Protein AF-A0AAU5SBP9-F1 (afdb_monomer)

Nearest PDB structures (foldseek):
  7nc8-assembly2_E  TM=5.391E-01  e=6.016E+00  Aspergillus fumigatus A1163
  6w1s-assembly1_H  TM=4.828E-01  e=6.422E+00  Mus musculus

Radius of gyration: 14.78 Å; Cα contacts (8 Å, |Δi|>4): 37; chains: 1; bounding box: 24×13×49 Å

Structure (mmCIF, N/CA/C/O backbone):
data_AF-A0AAU5SBP9-F1
#
_entry.id   AF-A0AAU5SBP9-F1
#
loop_
_atom_site.group_PDB
_atom_site.id
_atom_site.type_symbol
_atom_site.label_atom_id
_atom_site.label_alt_id
_atom_site.label_comp_id
_atom_site.label_asym_id
_atom_site.label_entity_id
_atom_site.label_seq_id
_atom_site.pdbx_PDB_ins_code
_atom_site.Cartn_x
_atom_site.Cartn_y
_atom_site.Cartn_z
_atom_site.occupancy
_atom_site.B_iso_or_equiv
_atom_site.auth_seq_id
_atom_site.auth_comp_id
_atom_site.auth_asym_id
_atom_site.auth_atom_id
_atom_site.pdbx_PDB_model_num
ATOM 1 N N . MET A 1 1 ? -12.978 3.432 0.357 1.00 79.12 1 MET A N 1
ATOM 2 C CA . MET A 1 1 ? -11.873 2.520 0.022 1.00 79.12 1 MET A CA 1
ATOM 3 C C . MET A 1 1 ? -11.342 1.969 1.331 1.00 79.12 1 MET A C 1
ATOM 5 O O . MET A 1 1 ? -11.039 2.778 2.199 1.00 79.12 1 MET A O 1
ATOM 9 N N . THR A 1 2 ? -11.334 0.651 1.503 1.00 94.38 2 THR A N 1
ATOM 10 C CA . THR A 1 2 ? -10.946 -0.027 2.749 1.00 94.38 2 THR A CA 1
ATOM 11 C C . THR A 1 2 ? -9.437 -0.249 2.829 1.00 94.38 2 THR A C 1
ATOM 13 O O . THR A 1 2 ? -8.724 -0.185 1.819 1.00 94.38 2 THR A O 1
ATOM 16 N N . ALA A 1 3 ? -8.938 -0.563 4.023 1.00 92.69 3 ALA A N 1
ATOM 17 C CA . ALA A 1 3 ? -7.550 -0.963 4.235 1.00 92.69 3 ALA A CA 1
ATOM 18 C C . ALA A 1 3 ? -7.134 -2.149 3.348 1.00 92.69 3 ALA A C 1
ATOM 20 O O . ALA A 1 3 ? -6.037 -2.162 2.781 1.00 92.69 3 ALA A O 1
ATOM 21 N N . ALA A 1 4 ? -8.025 -3.132 3.190 1.00 94.88 4 ALA A N 1
ATOM 22 C CA . ALA A 1 4 ? -7.782 -4.303 2.355 1.00 94.88 4 ALA A CA 1
ATOM 23 C C . ALA A 1 4 ? -7.627 -3.926 0.872 1.00 94.88 4 ALA A C 1
ATOM 25 O O . ALA A 1 4 ? -6.683 -4.376 0.225 1.00 94.88 4 ALA A O 1
ATOM 26 N N . GLU A 1 5 ? -8.493 -3.053 0.352 1.00 97.25 5 GLU A N 1
ATOM 27 C CA . GLU A 1 5 ? -8.443 -2.593 -1.044 1.00 97.25 5 GLU A CA 1
ATOM 28 C C . GLU A 1 5 ? -7.149 -1.826 -1.356 1.00 97.25 5 GLU A C 1
ATOM 30 O O . GLU A 1 5 ? -6.542 -2.020 -2.411 1.00 97.25 5 GLU A O 1
ATOM 35 N N . LEU A 1 6 ? -6.697 -0.978 -0.427 1.00 95.75 6 LEU A N 1
ATOM 36 C CA . LEU A 1 6 ? -5.441 -0.231 -0.542 1.00 95.75 6 LEU A CA 1
ATOM 37 C C . LEU A 1 6 ? -4.218 -1.154 -0.574 1.00 95.75 6 LEU A C 1
ATOM 39 O O . LEU A 1 6 ? -3.338 -0.997 -1.423 1.00 95.75 6 LEU A O 1
ATOM 43 N N . ARG A 1 7 ? -4.178 -2.142 0.325 1.00 95.19 7 ARG A N 1
ATOM 44 C CA . ARG A 1 7 ? -3.089 -3.123 0.385 1.00 95.19 7 ARG A CA 1
ATOM 45 C C . ARG A 1 7 ? -3.041 -3.986 -0.873 1.00 95.19 7 ARG A C 1
ATOM 47 O O . ARG A 1 7 ? -1.973 -4.190 -1.443 1.00 95.19 7 ARG A O 1
ATOM 54 N N . ASP A 1 8 ? -4.194 -4.463 -1.319 1.00 97.00 8 ASP A N 1
ATOM 55 C CA . ASP A 1 8 ? -4.325 -5.276 -2.526 1.00 97.00 8 ASP A CA 1
ATOM 56 C C . ASP A 1 8 ? -3.908 -4.494 -3.785 1.00 97.00 8 ASP A C 1
ATOM 58 O O . ASP A 1 8 ? -3.217 -5.016 -4.662 1.00 97.00 8 ASP A 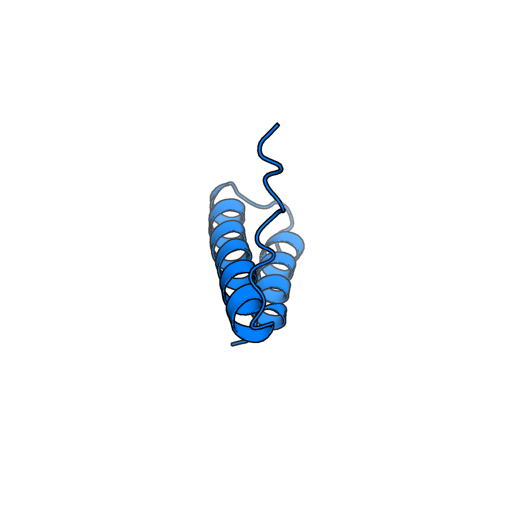O 1
ATOM 62 N N . ARG A 1 9 ? -4.221 -3.193 -3.844 1.00 95.88 9 ARG A N 1
ATOM 63 C CA . ARG A 1 9 ? -3.724 -2.296 -4.896 1.00 95.88 9 ARG A CA 1
ATOM 64 C C . ARG A 1 9 ? -2.196 -2.188 -4.903 1.00 95.88 9 ARG A C 1
ATOM 66 O O . ARG A 1 9 ? -1.607 -2.314 -5.975 1.00 95.88 9 ARG A O 1
ATOM 73 N N . ALA A 1 10 ? -1.564 -1.981 -3.746 1.00 94.62 10 ALA A N 1
ATOM 74 C CA . ALA A 1 10 ? -0.105 -1.895 -3.638 1.00 94.62 10 ALA A CA 1
ATOM 75 C C . ALA A 1 10 ? 0.582 -3.187 -4.102 1.00 94.62 10 ALA A C 1
ATOM 77 O O . ALA A 1 10 ? 1.529 -3.144 -4.886 1.00 94.62 10 ALA A O 1
ATOM 78 N N . ILE A 1 11 ? 0.054 -4.340 -3.677 1.00 95.31 11 ILE A N 1
ATOM 79 C CA . ILE A 1 11 ? 0.578 -5.651 -4.069 1.00 95.31 11 ILE A CA 1
ATOM 80 C C . ILE A 1 11 ? 0.452 -5.837 -5.579 1.00 95.31 11 ILE A C 1
ATOM 82 O O . ILE A 1 11 ? 1.459 -6.090 -6.233 1.00 95.31 11 ILE A O 1
ATOM 86 N N . ARG A 1 12 ? -0.747 -5.648 -6.150 1.00 94.69 12 ARG A N 1
ATOM 87 C CA . ARG A 1 12 ? -0.958 -5.812 -7.597 1.00 94.69 12 ARG A CA 1
ATOM 88 C C . ARG A 1 12 ? -0.070 -4.905 -8.435 1.00 94.69 12 ARG A C 1
ATOM 90 O O . ARG A 1 12 ? 0.376 -5.326 -9.497 1.00 94.69 12 ARG A O 1
ATOM 97 N N . HIS A 1 13 ? 0.172 -3.679 -7.980 1.00 92.56 13 HIS A N 1
ATOM 98 C CA . HIS A 1 13 ? 1.035 -2.742 -8.688 1.00 92.56 13 HIS A CA 1
ATOM 99 C C . HIS A 1 13 ? 2.478 -3.258 -8.773 1.00 92.56 13 HIS A C 1
ATOM 101 O O . HIS A 1 13 ? 3.053 -3.287 -9.858 1.00 92.56 13 HIS A O 1
ATOM 107 N N . LEU A 1 14 ? 3.023 -3.773 -7.667 1.00 93.12 14 LEU A N 1
ATOM 108 C CA . LEU A 1 14 ? 4.376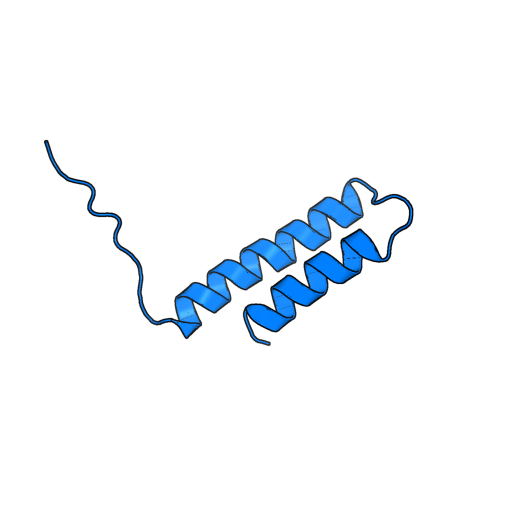 -4.333 -7.641 1.00 93.12 14 LEU A CA 1
ATOM 109 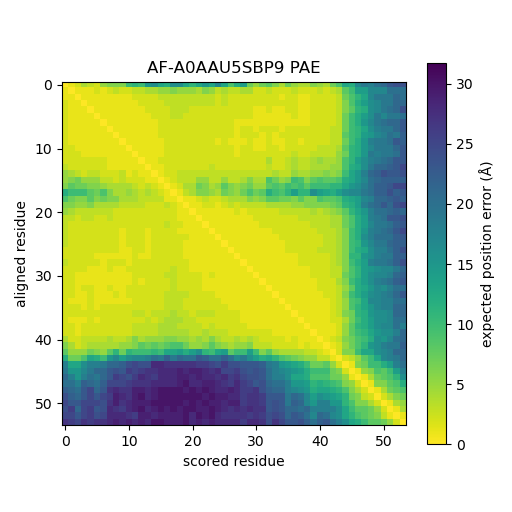C C . LEU A 1 14 ? 4.477 -5.682 -8.358 1.00 93.12 14 LEU A C 1
ATOM 111 O O . LEU A 1 14 ? 5.448 -5.924 -9.066 1.00 93.12 14 LEU A O 1
ATOM 115 N N . THR A 1 15 ? 3.491 -6.566 -8.197 1.00 92.38 15 THR A N 1
ATOM 116 C CA . THR A 1 15 ? 3.523 -7.906 -8.807 1.00 92.38 15 THR A CA 1
ATOM 117 C C . THR A 1 15 ? 3.146 -7.897 -10.286 1.00 92.38 15 THR A C 1
ATOM 119 O O . THR A 1 15 ? 3.465 -8.841 -11.002 1.00 92.38 15 THR A O 1
ATOM 122 N N . GLY A 1 16 ? 2.439 -6.862 -10.746 1.00 89.88 16 GLY A N 1
ATOM 123 C CA . GLY A 1 16 ? 2.091 -6.670 -12.154 1.00 89.88 16 GLY A CA 1
ATOM 124 C C . GLY A 1 16 ? 3.252 -6.137 -12.998 1.00 89.88 1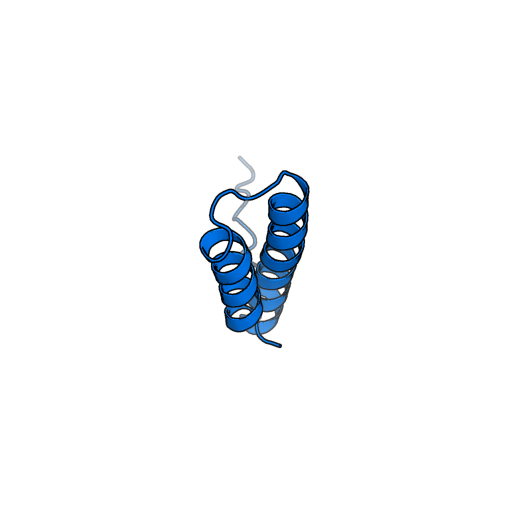6 GLY A C 1
ATOM 125 O O . GLY A 1 16 ? 3.243 -6.298 -14.217 1.00 89.88 16 GLY A O 1
ATOM 126 N N . ALA A 1 17 ? 4.264 -5.535 -12.368 1.00 85.69 17 ALA A N 1
ATOM 127 C CA . ALA A 1 17 ? 5.471 -5.077 -13.038 1.00 85.69 17 ALA A CA 1
ATOM 128 C C . ALA A 1 17 ? 6.509 -6.209 -13.117 1.00 85.69 17 ALA A C 1
ATOM 130 O O . ALA A 1 17 ? 6.929 -6.756 -12.101 1.00 85.69 17 ALA A O 1
ATOM 131 N N . ALA A 1 18 ? 6.993 -6.525 -14.325 1.00 86.94 18 ALA A N 1
ATOM 132 C CA . ALA A 1 18 ? 8.054 -7.525 -14.515 1.00 86.94 18 ALA A CA 1
ATOM 133 C C . ALA A 1 18 ? 9.360 -7.151 -13.783 1.00 86.94 18 ALA A C 1
ATOM 135 O O . ALA A 1 18 ? 10.123 -8.022 -13.364 1.00 86.94 18 ALA A O 1
ATOM 136 N N . ARG A 1 19 ? 9.613 -5.846 -13.624 1.00 93.88 19 ARG A N 1
ATOM 137 C CA . ARG A 1 19 ? 10.689 -5.292 -12.801 1.00 93.88 19 ARG A CA 1
ATOM 138 C C . ARG A 1 19 ? 10.239 -3.939 -12.234 1.00 93.88 19 ARG A C 1
ATOM 140 O O . ARG A 1 19 ? 10.265 -2.964 -12.983 1.00 93.88 19 ARG A O 1
ATOM 147 N N . PRO A 1 20 ? 9.837 -3.868 -10.956 1.00 93.25 20 PRO A N 1
ATOM 148 C CA . PRO A 1 20 ? 9.435 -2.614 -10.330 1.00 93.25 20 PRO A CA 1
ATOM 149 C C . PRO A 1 20 ? 10.577 -1.600 -10.355 1.00 93.25 20 PRO A C 1
ATOM 151 O O . PRO A 1 20 ? 11.721 -1.918 -10.014 1.00 93.25 20 PRO A O 1
ATOM 154 N N . THR A 1 21 ? 10.270 -0.377 -10.760 1.00 96.38 21 THR A N 1
ATOM 155 C CA . THR A 1 21 ? 11.179 0.759 -10.654 1.00 96.38 21 THR A CA 1
ATOM 156 C C . THR A 1 21 ? 11.157 1.322 -9.229 1.00 96.38 21 THR A C 1
ATOM 158 O O . THR A 1 21 ? 10.228 1.057 -8.462 1.00 96.38 21 THR A O 1
ATOM 161 N N . PRO A 1 22 ? 12.144 2.152 -8.847 1.00 96.38 22 PRO A N 1
ATOM 162 C CA . PRO A 1 22 ? 12.084 2.879 -7.580 1.00 96.38 22 PRO A CA 1
ATOM 163 C C . PRO A 1 22 ? 10.813 3.728 -7.421 1.00 96.38 22 PRO A C 1
ATOM 165 O O . PRO A 1 22 ? 10.329 3.887 -6.303 1.00 96.38 22 PRO A O 1
ATOM 168 N N . GLN A 1 23 ? 10.256 4.242 -8.524 1.00 95.56 23 GLN A N 1
ATOM 169 C CA . GLN A 1 23 ? 9.007 4.997 -8.497 1.00 95.56 23 GLN A CA 1
ATOM 170 C C . GLN A 1 23 ? 7.808 4.097 -8.171 1.00 95.56 2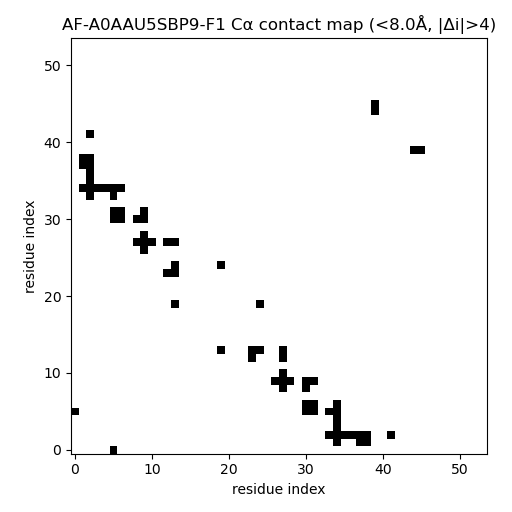3 GLN A C 1
ATOM 172 O O . GLN A 1 23 ? 7.029 4.447 -7.290 1.00 95.56 23 GLN A O 1
ATOM 177 N N . ASP A 1 24 ? 7.705 2.918 -8.790 1.00 95.38 24 ASP A N 1
ATOM 178 C CA . ASP A 1 24 ? 6.621 1.961 -8.503 1.00 95.38 24 ASP A CA 1
ATOM 179 C C . ASP A 1 24 ? 6.634 1.531 -7.026 1.00 95.38 24 ASP A C 1
ATOM 181 O O . ASP A 1 24 ? 5.594 1.390 -6.379 1.00 95.38 24 ASP A O 1
ATOM 185 N N . ILE A 1 25 ? 7.836 1.364 -6.460 1.00 95.62 25 ILE A N 1
ATOM 186 C CA . ILE A 1 25 ? 8.021 1.066 -5.034 1.00 95.62 25 ILE A CA 1
ATOM 187 C C . ILE A 1 25 ? 7.520 2.227 -4.168 1.00 95.62 25 ILE A C 1
ATOM 189 O O . ILE A 1 25 ? 6.808 1.990 -3.192 1.00 95.62 25 ILE A O 1
ATOM 193 N N . ALA A 1 26 ? 7.855 3.471 -4.522 1.00 97.00 26 ALA A N 1
ATOM 194 C CA . ALA A 1 26 ? 7.400 4.649 -3.787 1.00 97.00 26 ALA A CA 1
ATOM 195 C C . ALA A 1 26 ? 5.869 4.806 -3.836 1.00 97.00 26 ALA A C 1
ATOM 197 O O . ALA A 1 26 ? 5.246 5.087 -2.812 1.00 97.00 26 ALA A O 1
ATOM 198 N N . GLU A 1 27 ? 5.244 4.573 -4.991 1.00 95.81 27 GLU A N 1
ATOM 199 C CA . GLU A 1 27 ? 3.785 4.628 -5.146 1.00 95.81 27 GLU A CA 1
ATOM 200 C C . GLU A 1 27 ? 3.079 3.524 -4.337 1.00 95.81 27 GLU A C 1
ATOM 202 O O . GLU A 1 27 ? 2.103 3.789 -3.627 1.00 95.81 27 GLU A O 1
ATOM 207 N N . ALA A 1 28 ? 3.611 2.297 -4.354 1.00 96.31 28 ALA A N 1
ATOM 208 C CA . ALA A 1 28 ? 3.089 1.195 -3.549 1.00 96.31 28 ALA A CA 1
ATOM 209 C C . ALA A 1 28 ? 3.252 1.421 -2.033 1.00 96.31 28 ALA A C 1
ATOM 211 O O . ALA A 1 28 ? 2.372 1.029 -1.256 1.00 96.31 28 ALA A O 1
ATOM 212 N N . ASP A 1 29 ? 4.336 2.071 -1.596 1.00 96.38 29 ASP A N 1
ATOM 213 C CA . ASP A 1 29 ? 4.549 2.436 -0.189 1.00 96.38 29 ASP A CA 1
ATOM 214 C C . ASP A 1 29 ? 3.496 3.443 0.294 1.00 96.38 29 ASP A C 1
ATOM 216 O O . ASP A 1 29 ? 2.919 3.269 1.370 1.00 96.38 29 ASP A O 1
ATOM 220 N N . VAL A 1 30 ? 3.151 4.443 -0.527 1.00 97.25 30 VAL A N 1
ATOM 221 C CA . VAL A 1 30 ? 2.082 5.404 -0.204 1.00 97.25 30 VAL A CA 1
ATOM 222 C C . VAL A 1 30 ? 0.762 4.680 0.061 1.00 97.25 30 VAL A C 1
ATOM 224 O O . VAL A 1 30 ? 0.139 4.895 1.104 1.00 97.25 30 VAL A O 1
ATOM 227 N N . TRP A 1 31 ? 0.339 3.781 -0.832 1.00 96.31 31 TRP A N 1
ATOM 228 C CA . TRP A 1 31 ? -0.894 3.015 -0.620 1.00 96.31 31 TRP A CA 1
ATOM 229 C C . TRP A 1 31 ? -0.807 2.073 0.581 1.00 96.31 31 TRP A C 1
ATOM 231 O O . TRP A 1 31 ? -1.795 1.921 1.298 1.00 96.31 31 TRP A O 1
ATOM 241 N N . SER A 1 32 ? 0.364 1.496 0.854 1.00 95.50 32 SER A N 1
ATOM 242 C CA . SER A 1 32 ? 0.579 0.640 2.025 1.00 95.50 32 SER A CA 1
ATOM 243 C C . SER A 1 32 ? 0.423 1.415 3.337 1.00 95.50 32 SER A C 1
ATOM 245 O O . SER A 1 32 ? -0.249 0.947 4.255 1.00 95.50 32 SER A O 1
ATOM 247 N N . ARG A 1 33 ? 0.962 2.636 3.424 1.00 95.00 33 ARG A N 1
ATOM 248 C CA . ARG A 1 33 ? 0.791 3.509 4.600 1.00 95.00 33 ARG A CA 1
ATOM 249 C C . ARG A 1 33 ? -0.656 3.955 4.778 1.00 95.00 33 ARG A C 1
ATOM 251 O O . ARG A 1 33 ? -1.169 3.951 5.896 1.00 95.00 33 ARG A O 1
ATOM 258 N N . LEU A 1 34 ? -1.331 4.290 3.677 1.00 95.44 34 LEU A N 1
ATOM 259 C CA . LEU A 1 34 ? -2.759 4.604 3.697 1.00 95.44 34 LEU A CA 1
ATOM 260 C C . LEU A 1 34 ? -3.589 3.406 4.175 1.00 95.44 34 LEU A C 1
ATOM 262 O O . LEU A 1 34 ? -4.512 3.596 4.962 1.00 95.44 34 LEU A O 1
ATOM 266 N N . ALA A 1 35 ? -3.240 2.184 3.759 1.00 95.06 35 ALA A N 1
ATOM 267 C CA . ALA A 1 35 ? -3.906 0.967 4.217 1.00 95.06 35 ALA A CA 1
ATOM 268 C C . ALA A 1 35 ? -3.794 0.800 5.738 1.00 95.06 35 ALA A C 1
ATOM 270 O O . ALA A 1 35 ? -4.783 0.486 6.391 1.00 95.06 35 ALA A O 1
ATOM 271 N N . VAL A 1 36 ? -2.613 1.054 6.314 1.00 92.00 36 VAL A N 1
ATOM 272 C CA . VAL A 1 36 ? -2.402 1.000 7.771 1.00 92.00 36 VAL A CA 1
ATOM 273 C C . VAL A 1 36 ? -3.247 2.050 8.490 1.00 92.00 36 VAL A C 1
ATOM 275 O O . VAL A 1 36 ? -3.932 1.722 9.455 1.00 92.00 36 VAL A O 1
ATOM 278 N N . SER A 1 37 ? -3.251 3.295 8.007 1.00 92.69 37 SER A N 1
ATOM 279 C CA . SER A 1 37 ? -4.082 4.353 8.593 1.00 92.69 37 SER A CA 1
ATOM 280 C C . SER A 1 37 ? -5.570 3.998 8.540 1.00 92.69 37 SER A C 1
ATOM 282 O O . SER A 1 37 ? -6.270 4.164 9.536 1.00 92.69 37 SER A O 1
ATOM 284 N N . ALA A 1 38 ? -6.046 3.476 7.405 1.00 91.50 38 ALA 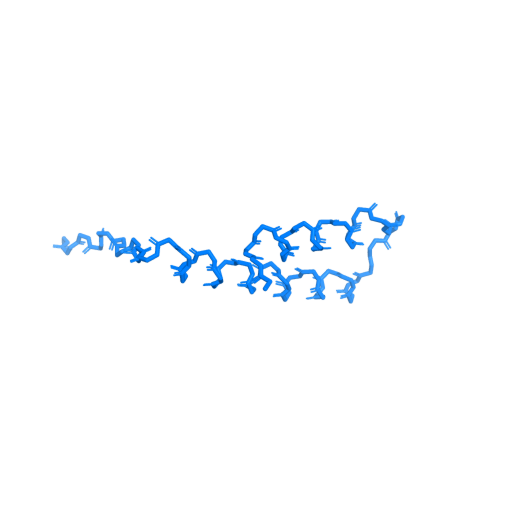A N 1
ATOM 285 C CA . ALA A 1 38 ? -7.423 3.021 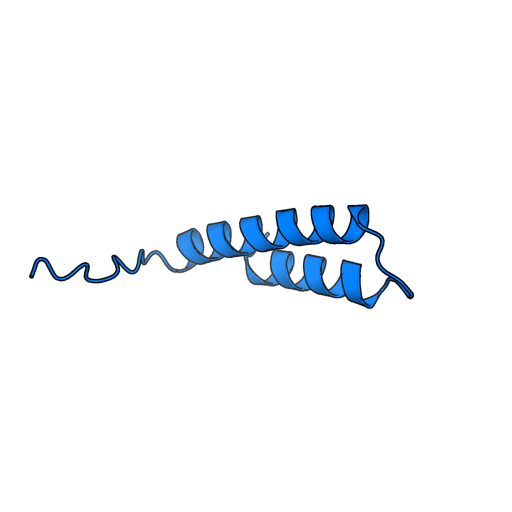7.249 1.00 91.50 38 ALA A CA 1
ATOM 286 C C . ALA A 1 38 ? -7.738 1.856 8.198 1.00 91.50 38 ALA A C 1
ATOM 288 O O . ALA A 1 38 ? -8.769 1.887 8.857 1.00 91.50 38 ALA A O 1
ATOM 289 N N . ALA A 1 39 ? -6.830 0.887 8.357 1.00 91.56 39 ALA A N 1
ATOM 290 C CA . ALA A 1 39 ? -7.018 -0.247 9.263 1.00 91.56 39 ALA A CA 1
ATOM 291 C C . ALA A 1 39 ? -7.142 0.198 10.727 1.00 91.56 39 ALA A C 1
ATOM 293 O O . ALA A 1 39 ? -7.971 -0.334 11.464 1.00 91.56 39 ALA A O 1
ATOM 294 N N . ILE A 1 40 ? -6.351 1.192 11.147 1.00 89.19 40 ILE A N 1
ATOM 295 C CA . ILE A 1 40 ? -6.441 1.779 12.493 1.00 89.19 40 ILE A CA 1
ATOM 296 C C . ILE A 1 40 ? -7.817 2.425 12.696 1.00 89.19 40 ILE A C 1
ATOM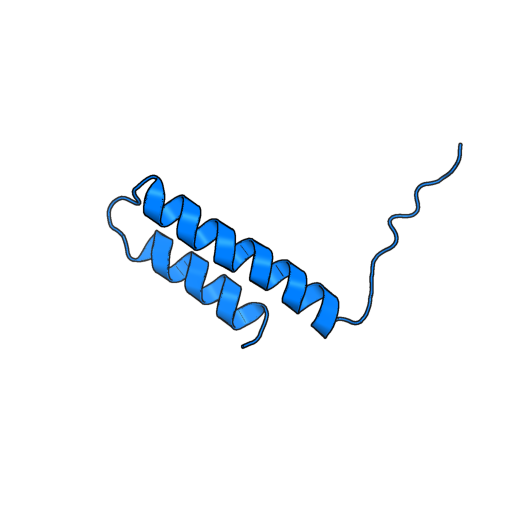 298 O O . ILE A 1 40 ? -8.461 2.189 13.718 1.00 89.19 40 ILE A O 1
ATOM 302 N N . SER A 1 41 ? -8.295 3.197 11.715 1.00 87.69 41 SER A N 1
ATOM 303 C CA . SER A 1 41 ? -9.627 3.811 11.765 1.00 87.69 41 SER A CA 1
ATOM 304 C C . SER A 1 41 ? -10.761 2.781 11.735 1.00 87.69 41 SER A C 1
ATOM 306 O O . SER A 1 41 ? -11.740 2.942 12.457 1.00 87.69 41 SER A O 1
ATOM 308 N N . GLU A 1 42 ? -10.627 1.718 10.942 1.00 87.31 42 GLU A N 1
ATOM 309 C CA . GLU A 1 42 ? -11.612 0.634 10.816 1.00 87.31 42 GLU A CA 1
ATOM 310 C C . GLU A 1 42 ? -11.699 -0.226 12.086 1.00 87.31 42 GLU A C 1
ATOM 312 O O . GLU A 1 42 ? -12.784 -0.651 12.471 1.00 87.31 42 GLU A O 1
ATOM 317 N N . THR A 1 43 ? -10.570 -0.464 12.760 1.00 78.75 43 THR A N 1
ATOM 318 C CA . THR A 1 43 ? -10.503 -1.338 13.947 1.00 78.75 4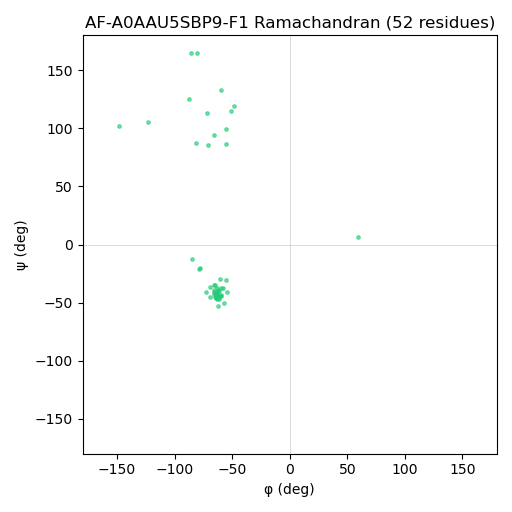3 THR A CA 1
ATOM 319 C C . THR A 1 43 ? -10.859 -0.592 15.241 1.00 78.75 43 THR A C 1
ATOM 321 O O . THR A 1 43 ? -11.046 -1.217 16.286 1.00 78.75 43 THR A O 1
ATOM 324 N N . GLY A 1 44 ? -10.926 0.747 15.215 1.00 66.00 44 GLY A N 1
ATOM 325 C CA . GLY A 1 44 ? -11.259 1.585 16.379 1.00 66.00 44 GLY A CA 1
ATOM 326 C C . GLY A 1 44 ? -10.315 1.426 17.582 1.00 66.00 44 GLY A C 1
ATOM 327 O O . GLY A 1 44 ? -10.573 1.976 18.648 1.00 66.00 44 GLY A O 1
ATOM 328 N N . THR A 1 45 ? -9.226 0.675 17.425 1.00 54.38 45 THR A N 1
ATOM 329 C CA . THR A 1 45 ? -8.329 0.262 18.501 1.00 54.38 45 THR A CA 1
ATOM 330 C C . THR A 1 45 ? -6.936 0.746 18.154 1.00 54.38 45 THR A C 1
ATOM 332 O O . THR A 1 45 ? -6.266 0.188 17.288 1.00 54.38 45 THR A O 1
ATOM 335 N N . ILE A 1 46 ? -6.490 1.791 18.844 1.00 53.16 46 ILE A N 1
ATOM 336 C CA . ILE A 1 46 ? -5.064 2.055 18.996 1.00 53.16 46 ILE A CA 1
ATOM 337 C C . ILE A 1 46 ? -4.575 0.970 19.961 1.00 53.16 46 ILE A C 1
ATOM 339 O O . ILE A 1 46 ? -4.986 1.005 21.125 1.00 53.16 46 ILE A O 1
ATOM 343 N N . PRO A 1 47 ? -3.724 0.004 19.567 1.00 50.38 47 PRO A N 1
ATOM 344 C CA . PRO A 1 47 ? -2.890 -0.627 20.565 1.00 50.38 47 PRO A CA 1
ATOM 345 C C . PRO A 1 47 ? -1.965 0.490 21.043 1.00 50.38 47 PRO A C 1
ATOM 347 O O . PRO A 1 47 ? -0.949 0.789 20.417 1.00 50.38 47 PRO A O 1
ATOM 350 N N . VAL A 1 48 ? -2.345 1.168 22.129 1.00 54.44 48 VAL A N 1
ATOM 351 C CA . VAL A 1 48 ? -1.345 1.752 23.012 1.00 54.44 48 VAL A CA 1
ATOM 352 C C . VAL A 1 48 ? -0.487 0.554 23.367 1.00 54.44 48 VAL A C 1
ATOM 354 O O . VAL A 1 48 ? -0.892 -0.310 24.143 1.00 54.44 48 VAL A O 1
ATOM 357 N N . ALA A 1 49 ? 0.648 0.434 22.677 1.00 46.50 49 ALA A N 1
ATOM 358 C CA . ALA A 1 49 ? 1.727 -0.395 23.146 1.00 46.50 49 ALA A CA 1
ATOM 359 C C . ALA A 1 49 ? 1.893 0.006 24.607 1.00 46.50 49 ALA A C 1
ATOM 361 O O . ALA A 1 49 ? 2.076 1.190 24.901 1.00 46.50 49 ALA A O 1
ATOM 362 N N . ALA A 1 50 ? 1.701 -0.959 25.501 1.00 49.91 50 ALA A N 1
ATOM 363 C CA . ALA A 1 50 ? 2.074 -0.842 26.889 1.00 49.91 50 ALA A CA 1
ATOM 364 C C . ALA A 1 50 ? 3.570 -0.499 26.911 1.00 49.91 50 ALA A C 1
ATOM 366 O O . ALA A 1 50 ? 4.427 -1.377 26.899 1.00 49.91 50 ALA A O 1
ATOM 367 N N . ALA A 1 51 ? 3.883 0.793 26.827 1.00 49.47 51 ALA A N 1
ATOM 368 C CA . ALA A 1 51 ? 5.156 1.338 27.230 1.00 49.47 51 ALA A CA 1
ATOM 369 C C . ALA A 1 51 ? 5.129 1.249 28.751 1.00 49.47 51 ALA A C 1
ATOM 371 O O . ALA A 1 51 ? 4.639 2.145 29.433 1.00 49.47 51 ALA A O 1
ATOM 372 N N . ASP A 1 52 ? 5.518 0.075 29.234 1.00 52.28 52 ASP A N 1
ATOM 373 C CA . ASP A 1 52 ? 5.837 -0.202 30.622 1.00 52.28 52 ASP A CA 1
ATOM 374 C C . ASP A 1 52 ? 6.844 0.863 31.100 1.00 52.28 52 ASP A C 1
ATOM 376 O O . ASP A 1 52 ? 7.933 0.961 30.522 1.00 52.28 52 ASP A O 1
ATOM 380 N N . PRO A 1 53 ? 6.490 1.736 32.061 1.00 54.50 53 PRO A N 1
ATOM 381 C CA . PRO A 1 53 ? 7.454 2.629 32.675 1.00 54.50 53 PRO A CA 1
ATOM 382 C C . PRO A 1 53 ? 8.197 1.844 33.762 1.00 54.50 53 PRO A C 1
ATOM 384 O O . PRO A 1 53 ? 7.785 1.845 34.922 1.00 54.50 53 PRO A O 1
ATOM 387 N N . SER A 1 54 ? 9.274 1.165 33.367 1.00 56.47 54 SER A N 1
ATOM 388 C CA . SER A 1 54 ? 10.293 0.645 34.289 1.00 56.47 54 SER A CA 1
ATOM 389 C C . SER A 1 54 ? 11.406 1.667 34.506 1.00 56.47 54 SER A C 1
ATOM 391 O O . SER A 1 54 ? 11.847 2.279 33.504 1.00 56.47 54 SER A O 1
#

pLDDT: mean 85.04, std 16.59, range [46.5, 97.25]

Secondary structure (DSSP, 8-state):
--HHHHHHHHHHHHHHSSS--HHHHHHHHHHHHHHHHHHHHHH-----------

Foldseek 3Di:
DALVVLLVVLVCLCVVDPHDDPVNNVVSVVSNVVSVVRVCVVVVDDPPPPPPPD

Solvent-accessible surface area (backbone atoms only — not comparable to full-atom values): 3174 Å² total; per-residue (Å²): 135,53,28,67,56,31,39,52,48,23,48,50,57,49,72,70,37,98,71,66,48,75,63,53,51,52,56,26,48,53,32,41,53,50,12,51,56,40,41,43,66,73,64,73,53,80,80,73,71,83,76,74,90,125

Mean predicted aligned error: 8.11 Å

Sequence (54 aa):
MTAAELRDRAIRHLTGAARPTPQDIAEADVWSRLAVSAAISETGTIPVAAADPS